Protein AF-A0A444B9T3-F1 (afdb_monomer_lite)

Organism: NCBI:txid1210046

Secondary structure (DSSP, 8-sta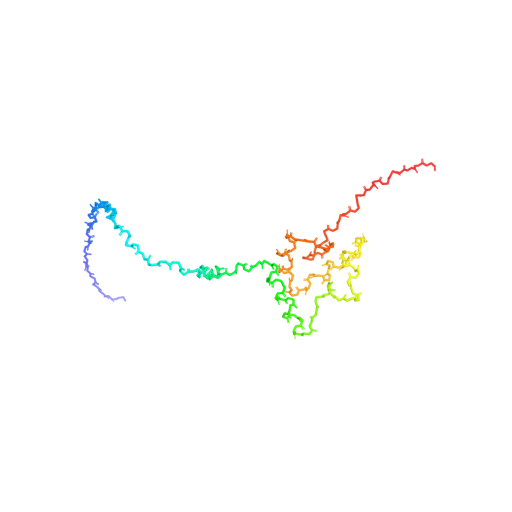te):
---------PPPPP--------------PPPP---S-----------S----HHHHHHHHHHHHHHTT---GGG-TTTTHHHH-S-HHHHHHHHHHHTT-TTHHHHHHHHHHH--SSEETTEE-SPPPP---------

Structure (mmCIF, N/CA/C/O backbone):
data_AF-A0A444B9T3-F1
#
_entry.id   AF-A0A444B9T3-F1
#
loop_
_atom_site.group_PDB
_atom_site.id
_atom_site.type_symbol
_atom_site.label_atom_id
_atom_site.label_alt_id
_atom_site.label_comp_id
_atom_site.label_asym_id
_atom_site.label_entity_id
_atom_site.label_seq_id
_atom_site.pdbx_PDB_ins_code
_atom_site.Cartn_x
_atom_site.Cartn_y
_atom_site.Cartn_z
_atom_site.occupancy
_atom_site.B_iso_or_equiv
_atom_site.auth_seq_id
_atom_site.auth_comp_id
_atom_site.auth_asym_id
_atom_site.auth_atom_id
_atom_site.pdbx_PDB_model_num
ATOM 1 N N . MET A 1 1 ? -18.543 -64.120 32.250 1.00 55.09 1 MET A N 1
ATOM 2 C CA . MET A 1 1 ? -19.452 -64.080 31.087 1.00 55.09 1 MET A CA 1
ATOM 3 C C . MET A 1 1 ? -20.809 -64.517 31.584 1.00 55.09 1 MET A C 1
ATOM 5 O O . MET A 1 1 ? -20.916 -65.634 32.069 1.00 55.09 1 MET A O 1
ATOM 9 N N . ALA A 1 2 ? -21.776 -63.609 31.573 1.00 52.78 2 ALA A N 1
ATOM 10 C CA . ALA A 1 2 ? -23.143 -63.871 31.984 1.00 52.78 2 ALA A CA 1
ATOM 11 C C . ALA A 1 2 ? -24.047 -62.786 31.376 1.00 52.78 2 ALA A C 1
ATOM 13 O O . ALA A 1 2 ? -23.841 -61.618 31.689 1.00 52.78 2 ALA A O 1
ATOM 14 N N . LEU A 1 3 ? -25.029 -63.248 30.582 1.00 53.38 3 LEU A N 1
ATOM 15 C CA . LEU A 1 3 ? -26.453 -62.886 30.675 1.00 53.38 3 LEU A CA 1
ATOM 16 C C . LEU A 1 3 ? -26.881 -61.502 30.091 1.00 53.38 3 LEU A C 1
ATOM 18 O O . LEU A 1 3 ? -26.245 -60.508 30.394 1.00 53.38 3 LEU A O 1
ATOM 22 N N . GLU A 1 4 ? -27.927 -61.279 29.274 1.00 52.62 4 GLU A N 1
ATOM 23 C CA . GLU A 1 4 ? -29.023 -62.058 28.659 1.00 52.62 4 GLU A CA 1
ATOM 24 C C . GLU A 1 4 ? -29.773 -61.194 27.602 1.00 52.62 4 GLU A C 1
ATOM 26 O O . GLU A 1 4 ? -29.521 -59.996 27.526 1.00 52.62 4 GLU A O 1
ATOM 31 N N . HIS A 1 5 ? -30.765 -61.807 26.922 1.00 55.50 5 HIS A N 1
ATOM 32 C CA . HIS A 1 5 ? -32.011 -61.233 26.350 1.00 55.50 5 HIS A CA 1
ATOM 33 C C . HIS A 1 5 ? -31.865 -60.151 25.254 1.00 55.50 5 HIS A C 1
ATOM 35 O O . HIS A 1 5 ? -31.300 -59.094 25.476 1.00 55.50 5 HIS A O 1
ATOM 41 N N . GLY A 1 6 ? -32.388 -60.282 24.035 1.00 49.91 6 GLY A N 1
ATOM 42 C CA . GLY A 1 6 ? -33.667 -60.845 23.588 1.00 49.91 6 GLY A CA 1
ATOM 43 C C . GLY A 1 6 ? -34.222 -59.951 22.445 1.00 49.91 6 GLY A C 1
ATOM 44 O O . GLY A 1 6 ? -33.648 -58.892 22.206 1.00 49.91 6 GLY A O 1
ATOM 45 N N . PRO A 1 7 ? -35.258 -60.379 21.700 1.00 62.16 7 PRO A N 1
ATOM 46 C CA . PRO A 1 7 ? -35.493 -60.040 20.284 1.00 62.16 7 PRO A CA 1
ATOM 47 C C . PRO A 1 7 ? -36.570 -58.951 20.032 1.00 62.16 7 PRO A C 1
ATOM 49 O O . PRO A 1 7 ? -37.089 -58.372 20.976 1.00 62.16 7 PRO A O 1
ATOM 52 N N . GLU A 1 8 ? -36.931 -58.763 18.746 1.00 48.78 8 GLU A N 1
ATOM 53 C CA . GLU A 1 8 ? -38.091 -58.006 18.199 1.00 48.78 8 GLU A CA 1
ATOM 54 C C . GLU A 1 8 ? -37.854 -56.491 18.002 1.00 48.78 8 GLU A C 1
ATOM 56 O O . GLU A 1 8 ? -37.333 -55.805 18.866 1.00 48.78 8 GLU A O 1
ATOM 61 N N . GLY A 1 9 ? -38.168 -55.859 16.870 1.00 47.16 9 GLY A N 1
ATOM 62 C CA . GLY A 1 9 ? -39.099 -56.197 15.801 1.00 47.16 9 GLY A CA 1
ATOM 63 C C . GLY A 1 9 ? -39.062 -55.131 14.677 1.00 47.16 9 GLY A C 1
ATOM 64 O O . GLY A 1 9 ? -38.043 -54.462 14.517 1.00 47.16 9 GLY A O 1
ATOM 65 N N . PRO A 1 10 ? -40.133 -55.007 13.871 1.00 52.38 10 PRO A N 1
ATOM 66 C CA . PRO A 1 10 ? -40.064 -54.836 12.413 1.00 52.38 10 PRO A CA 1
ATOM 67 C C . PRO A 1 10 ? -40.084 -53.392 11.871 1.00 52.38 10 PRO A C 1
ATOM 69 O O . PRO A 1 10 ? -40.398 -52.430 12.568 1.00 52.38 10 PRO A O 1
ATOM 72 N N . GLU A 1 11 ? -39.772 -53.296 10.575 1.00 54.28 11 GLU A N 1
ATOM 73 C CA . GLU A 1 11 ? -39.797 -52.108 9.711 1.00 54.28 11 GLU A CA 1
ATOM 74 C C . GLU A 1 11 ? -41.141 -51.350 9.713 1.00 54.28 11 GLU A C 1
ATOM 76 O O . GLU A 1 11 ? -42.200 -51.982 9.728 1.00 54.28 11 GLU A O 1
ATOM 81 N N . PRO A 1 12 ? -41.138 -50.011 9.570 1.00 61.59 12 PRO A N 1
ATOM 82 C CA . PRO A 1 12 ? -42.279 -49.284 9.032 1.00 61.59 12 PRO A CA 1
ATOM 83 C C . PRO A 1 12 ? -42.157 -49.071 7.504 1.00 61.59 12 PRO A C 1
ATOM 85 O O . PRO A 1 12 ? -41.090 -48.682 7.020 1.00 61.59 12 PRO A O 1
ATOM 88 N N . PRO A 1 13 ? -43.251 -49.284 6.748 1.00 55.25 13 PRO A N 1
ATOM 89 C CA . PRO A 1 13 ? -43.284 -49.203 5.296 1.00 55.25 13 PRO A CA 1
ATOM 90 C C . PRO A 1 13 ? -43.473 -47.783 4.745 1.00 55.25 13 PRO A C 1
ATOM 92 O O . PRO A 1 13 ? -43.833 -46.825 5.430 1.00 55.25 13 PRO A O 1
ATOM 95 N N . GLU A 1 14 ? -43.224 -47.732 3.443 1.00 54.12 14 GLU A N 1
ATOM 96 C CA . GLU A 1 14 ? -43.443 -46.674 2.471 1.00 54.12 14 GLU A CA 1
ATOM 97 C C . GLU A 1 14 ? -44.839 -46.043 2.564 1.00 54.12 14 GLU A C 1
ATOM 99 O O . GLU A 1 14 ? -45.842 -46.735 2.433 1.00 54.12 14 GLU A O 1
ATOM 104 N N . ASP A 1 15 ? -44.909 -44.715 2.686 1.00 53.81 15 ASP A N 1
ATOM 105 C CA . ASP A 1 15 ? -46.070 -43.952 2.220 1.00 53.81 15 ASP A CA 1
ATOM 106 C C . ASP A 1 15 ? -45.663 -42.495 1.939 1.00 53.81 15 ASP A C 1
ATOM 108 O O . ASP A 1 15 ? -45.623 -41.623 2.811 1.00 53.81 15 ASP A O 1
ATOM 112 N N . ARG A 1 16 ? -45.264 -42.223 0.694 1.00 55.16 16 ARG A N 1
ATOM 113 C CA . ARG A 1 16 ? -45.200 -40.854 0.168 1.00 55.16 16 ARG A CA 1
ATOM 114 C C . ARG A 1 16 ? -46.063 -40.773 -1.074 1.00 55.16 16 ARG A C 1
ATOM 116 O O . ARG A 1 16 ? -45.588 -40.847 -2.204 1.00 55.16 16 ARG A O 1
ATOM 123 N N . VAL A 1 17 ? -47.354 -40.597 -0.817 1.00 59.75 17 VAL A N 1
ATOM 124 C CA . VAL A 1 17 ? -48.357 -40.197 -1.800 1.00 59.75 17 VAL A CA 1
ATOM 125 C C . VAL A 1 17 ? -47.890 -38.960 -2.591 1.00 59.75 17 VAL A C 1
ATOM 127 O O . VAL A 1 17 ? -47.502 -37.952 -1.991 1.00 59.75 17 VAL A O 1
ATOM 130 N N . PRO A 1 18 ? -47.963 -38.975 -3.934 1.00 58.16 18 PRO A N 1
ATOM 131 C CA . PRO A 1 18 ? -47.711 -37.803 -4.755 1.00 58.16 18 PRO A CA 1
ATOM 132 C C . PRO A 1 18 ? -49.003 -36.992 -4.915 1.00 58.16 18 PRO A C 1
ATOM 134 O O . PRO A 1 18 ? -49.897 -37.368 -5.672 1.00 58.16 18 PRO A O 1
ATOM 137 N N . HIS A 1 19 ? -49.094 -35.829 -4.266 1.00 55.06 19 HIS A N 1
ATOM 138 C CA . HIS A 1 19 ? -50.178 -34.878 -4.529 1.00 55.06 19 HIS A CA 1
ATOM 139 C C . HIS A 1 19 ? -49.701 -33.675 -5.345 1.00 55.06 19 HIS A C 1
ATOM 141 O O . HIS A 1 19 ? -49.153 -32.697 -4.847 1.00 55.06 19 HIS A O 1
ATOM 147 N N . ALA A 1 20 ? -49.924 -33.831 -6.650 1.00 52.53 20 ALA A N 1
ATOM 148 C CA . ALA A 1 20 ? -50.574 -32.888 -7.555 1.00 52.53 20 ALA A CA 1
ATOM 149 C C . ALA A 1 20 ? -50.247 -31.386 -7.418 1.00 52.53 20 ALA A C 1
ATOM 151 O O . ALA A 1 20 ? -50.680 -30.680 -6.510 1.00 52.53 20 ALA A O 1
ATOM 152 N N . ARG A 1 21 ? -49.601 -30.875 -8.475 1.00 54.88 21 ARG A N 1
ATOM 153 C CA . ARG A 1 21 ? -49.544 -29.458 -8.853 1.00 54.88 21 ARG A CA 1
ATOM 154 C C . ARG A 1 21 ? -50.943 -28.834 -8.868 1.00 54.88 21 ARG A C 1
ATOM 156 O O . ARG A 1 21 ? -51.736 -29.144 -9.754 1.00 54.88 21 ARG A O 1
ATOM 163 N N . VAL A 1 22 ? -51.182 -27.850 -8.006 1.00 56.41 22 VAL A N 1
ATOM 164 C CA . VAL A 1 22 ? -52.250 -26.864 -8.211 1.00 56.41 22 VAL A CA 1
ATOM 165 C C . VAL A 1 22 ? -51.614 -25.577 -8.724 1.00 56.41 22 VAL A C 1
ATOM 167 O O . VAL A 1 22 ? -50.884 -24.887 -8.015 1.00 56.41 22 VAL A O 1
ATOM 170 N N . ARG A 1 23 ? -51.873 -25.272 -9.998 1.00 57.00 23 ARG A N 1
ATOM 171 C CA . ARG A 1 23 ? -51.643 -23.947 -10.577 1.00 57.00 23 ARG A CA 1
ATOM 172 C C . ARG A 1 23 ? -52.709 -23.005 -10.020 1.00 57.00 23 ARG A C 1
ATOM 174 O O . ARG A 1 23 ? -53.890 -23.231 -10.257 1.00 57.00 23 ARG A O 1
ATOM 181 N N . ALA A 1 24 ? -52.297 -21.952 -9.325 1.00 49.47 24 ALA A N 1
ATOM 182 C CA . ALA A 1 24 ? -53.173 -20.835 -8.995 1.00 49.47 24 ALA A CA 1
ATOM 183 C C . ALA A 1 24 ? -52.869 -19.670 -9.947 1.00 49.47 24 ALA A C 1
ATOM 185 O O . ALA A 1 24 ? -51.779 -19.100 -9.924 1.00 49.47 24 ALA A O 1
ATOM 186 N N . GLU A 1 25 ? -53.828 -19.351 -10.816 1.00 53.22 25 GLU A N 1
ATOM 187 C CA . GLU A 1 25 ? -53.795 -18.157 -11.658 1.00 53.22 25 GLU A CA 1
ATOM 188 C C . GLU A 1 25 ? -53.927 -16.875 -10.814 1.00 53.22 25 GLU A C 1
ATOM 190 O O . GLU A 1 25 ? -54.685 -16.840 -9.838 1.00 53.22 25 GLU A O 1
ATOM 195 N N . PRO A 1 26 ? -53.233 -15.785 -11.184 1.00 49.66 26 PRO A N 1
ATOM 196 C CA . PRO A 1 26 ? -53.312 -14.532 -10.454 1.00 49.66 26 PRO A CA 1
ATOM 197 C C . PRO A 1 26 ? -54.634 -13.814 -10.750 1.00 49.66 26 PRO A C 1
ATOM 199 O O . PRO A 1 26 ? -54.888 -13.342 -11.861 1.00 49.66 26 PRO A O 1
ATOM 202 N N . ARG A 1 27 ? -55.467 -13.659 -9.716 1.00 59.28 27 ARG A N 1
ATOM 203 C CA . ARG A 1 27 ? -56.610 -12.739 -9.738 1.00 59.28 27 ARG A CA 1
ATOM 204 C C . ARG A 1 27 ? -56.099 -11.314 -9.976 1.00 59.28 27 ARG A C 1
ATOM 206 O O . ARG A 1 27 ? -55.419 -10.737 -9.130 1.00 59.28 27 ARG A O 1
ATOM 213 N N . ARG A 1 28 ? -56.441 -10.740 -11.133 1.00 59.75 28 ARG A N 1
ATOM 214 C CA . ARG A 1 28 ? -56.177 -9.337 -11.485 1.00 59.75 28 ARG A CA 1
ATOM 215 C C . ARG A 1 28 ? -56.957 -8.410 -10.551 1.00 59.75 28 ARG A C 1
ATOM 217 O O . ARG A 1 28 ? -58.132 -8.134 -10.778 1.00 59.75 28 ARG A O 1
ATOM 224 N N . VAL A 1 29 ? -56.294 -7.899 -9.519 1.00 58.12 29 VAL A N 1
ATOM 225 C CA . VAL A 1 29 ? -56.800 -6.771 -8.731 1.00 58.12 29 VAL A CA 1
ATOM 226 C C . VAL A 1 29 ? -56.501 -5.489 -9.508 1.00 58.12 29 VAL A C 1
ATOM 228 O O . VAL A 1 29 ? -55.350 -5.182 -9.808 1.00 58.12 29 VAL A O 1
ATOM 231 N N . ARG A 1 30 ? -57.548 -4.743 -9.872 1.00 62.16 30 ARG A N 1
ATOM 232 C CA . ARG A 1 30 ? -57.416 -3.397 -10.448 1.00 62.16 30 ARG A CA 1
ATOM 233 C C . ARG A 1 30 ? -56.803 -2.452 -9.403 1.00 62.16 30 ARG A C 1
ATOM 235 O O . ARG A 1 30 ? -57.331 -2.403 -8.291 1.00 62.16 30 ARG A O 1
ATOM 242 N N . PRO A 1 31 ? -55.764 -1.663 -9.722 1.00 52.91 31 PRO A N 1
ATOM 243 C CA . PRO A 1 31 ? -55.267 -0.665 -8.787 1.00 52.91 31 PRO A CA 1
ATOM 244 C C . PRO A 1 31 ? -56.264 0.497 -8.702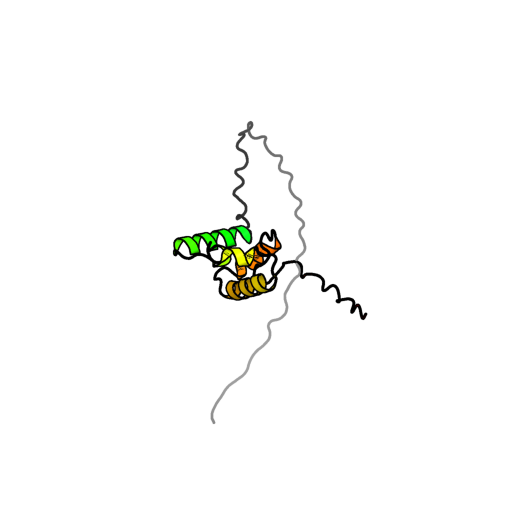 1.00 52.91 31 PRO A C 1
ATOM 246 O O . PRO A 1 31 ? -56.630 1.099 -9.712 1.00 52.91 31 PRO A O 1
ATOM 249 N N . ARG A 1 32 ? -56.715 0.819 -7.484 1.00 55.59 32 ARG A N 1
ATOM 250 C CA . ARG A 1 32 ? -57.372 2.101 -7.205 1.00 55.59 32 ARG A CA 1
ATOM 251 C C . ARG A 1 32 ? -56.326 3.206 -7.351 1.00 55.59 32 ARG A C 1
ATOM 253 O O . ARG A 1 32 ? -55.275 3.148 -6.719 1.00 55.59 32 ARG A O 1
ATOM 260 N N . ALA A 1 33 ? -56.627 4.193 -8.190 1.00 57.25 33 ALA A N 1
ATOM 261 C CA . ALA A 1 33 ? -55.839 5.405 -8.352 1.00 57.25 33 ALA A CA 1
ATOM 262 C C . ALA A 1 33 ? -55.691 6.127 -6.999 1.00 57.25 33 ALA A C 1
ATOM 264 O O . ALA A 1 33 ? -56.677 6.589 -6.426 1.00 57.25 33 ALA A O 1
ATOM 265 N N . GLY A 1 34 ? -54.461 6.185 -6.487 1.00 53.12 34 GLY A N 1
ATOM 266 C CA . GLY A 1 34 ? -54.085 7.028 -5.352 1.00 53.12 34 GLY A CA 1
ATOM 267 C C . GLY A 1 34 ? -53.873 8.487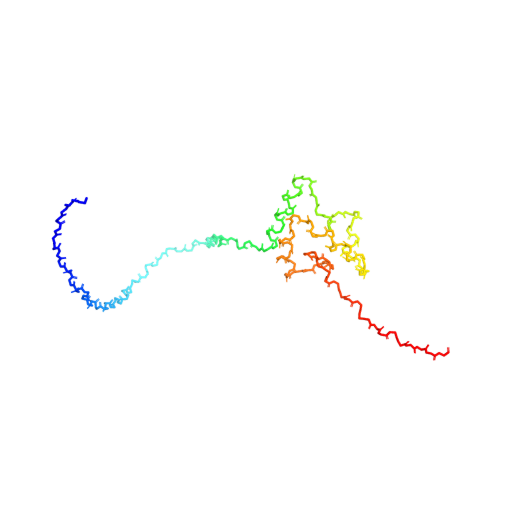 -5.782 1.00 53.12 34 GLY A C 1
ATOM 268 O O . GLY A 1 34 ? -53.657 8.756 -6.968 1.00 53.12 34 GLY A O 1
ATOM 269 N N . PRO A 1 35 ? -53.952 9.448 -4.848 1.00 55.22 35 PRO A N 1
ATOM 270 C CA . PRO A 1 35 ? -53.877 10.863 -5.167 1.00 55.22 35 PRO A CA 1
ATOM 271 C C . PRO A 1 35 ? -52.464 11.292 -5.592 1.00 55.22 35 PRO A C 1
ATOM 273 O O . PRO A 1 35 ? -51.456 10.876 -5.031 1.00 55.22 35 PRO A O 1
ATOM 276 N N . ARG A 1 36 ? -52.454 12.151 -6.614 1.00 57.22 36 ARG A N 1
ATOM 277 C CA . ARG A 1 36 ? -51.453 13.155 -7.009 1.00 57.22 36 ARG A CA 1
ATOM 278 C C . ARG A 1 36 ? -50.154 13.198 -6.181 1.00 57.22 36 ARG A C 1
ATOM 280 O O . ARG A 1 36 ? -50.066 13.906 -5.189 1.00 57.22 36 ARG A O 1
ATOM 287 N N . GLY A 1 37 ? -49.126 12.548 -6.725 1.00 52.22 37 GLY A N 1
ATOM 288 C CA . GLY A 1 37 ? -47.799 13.138 -6.929 1.00 52.22 37 GLY A CA 1
ATOM 289 C C . GLY A 1 37 ? -47.105 13.757 -5.720 1.00 52.22 37 GLY A C 1
ATOM 290 O O . GLY A 1 37 ? -46.788 14.945 -5.749 1.00 52.22 37 GLY A O 1
ATOM 291 N N . ASP A 1 38 ? -46.753 12.943 -4.729 1.00 52.62 38 ASP A N 1
ATOM 292 C CA . ASP A 1 38 ? -45.625 13.279 -3.866 1.00 52.62 38 ASP A CA 1
ATOM 293 C C . ASP A 1 38 ? -44.343 13.088 -4.696 1.00 52.62 38 ASP A C 1
ATOM 295 O O . ASP A 1 38 ? -43.930 11.966 -4.991 1.00 52.62 38 ASP A O 1
ATOM 299 N N . ARG A 1 39 ? -43.718 14.189 -5.130 1.00 57.25 39 ARG A N 1
ATOM 300 C CA . ARG A 1 39 ? -42.388 14.192 -5.772 1.00 57.25 39 ARG A CA 1
ATOM 301 C C . ARG A 1 39 ? -41.273 13.851 -4.775 1.00 57.25 39 ARG A C 1
ATOM 303 O O . ARG A 1 39 ? -40.156 14.353 -4.897 1.00 57.25 39 ARG A O 1
ATOM 310 N N . ARG A 1 40 ? -41.528 13.001 -3.782 1.00 55.12 40 ARG A N 1
ATOM 311 C CA . ARG A 1 40 ? -40.449 12.333 -3.068 1.00 55.12 40 ARG A CA 1
ATOM 312 C C . ARG A 1 40 ? -39.937 11.238 -3.971 1.00 55.12 40 ARG A C 1
ATOM 314 O O . ARG A 1 40 ? -40.458 10.125 -3.992 1.00 55.12 40 ARG A O 1
ATOM 321 N N . SER A 1 41 ? -38.882 11.600 -4.704 1.00 59.44 41 SER A N 1
ATOM 322 C CA . SER A 1 41 ? -37.853 10.678 -5.169 1.00 59.44 41 SER A CA 1
ATOM 323 C C . SER A 1 41 ? -37.796 9.480 -4.231 1.00 59.44 41 SER A C 1
ATOM 325 O O . SER A 1 41 ? -37.715 9.695 -3.012 1.00 59.44 41 SER A O 1
ATOM 327 N N . PRO A 1 42 ? -37.826 8.238 -4.744 1.00 51.12 42 PRO A N 1
ATOM 328 C CA . PRO A 1 42 ? -37.578 7.110 -3.878 1.00 51.12 42 PRO A CA 1
ATOM 329 C C . PRO A 1 42 ? -36.223 7.391 -3.244 1.00 51.12 42 PRO A C 1
ATOM 331 O O . PRO A 1 42 ? -35.217 7.530 -3.945 1.00 51.12 42 PRO A O 1
ATOM 334 N N . ARG A 1 43 ? -36.211 7.558 -1.918 1.00 60.09 43 ARG A N 1
ATOM 335 C CA . ARG A 1 43 ? -34.981 7.457 -1.152 1.00 60.09 43 ARG A CA 1
ATOM 336 C C . ARG A 1 43 ? -34.479 6.062 -1.473 1.00 60.09 43 ARG A C 1
ATOM 338 O O . ARG A 1 43 ? -34.957 5.084 -0.904 1.00 60.09 43 ARG A O 1
ATOM 345 N N . ARG A 1 44 ? -33.589 5.974 -2.464 1.00 59.62 44 ARG A N 1
ATOM 346 C CA . ARG A 1 44 ? -32.709 4.837 -2.668 1.00 59.62 44 ARG A CA 1
ATOM 347 C C . ARG A 1 44 ? -32.005 4.721 -1.331 1.00 59.62 44 ARG A C 1
ATOM 349 O O . ARG A 1 44 ? -31.062 5.451 -1.053 1.00 59.62 44 ARG A O 1
ATOM 356 N N . LEU A 1 45 ? -32.524 3.859 -0.466 1.00 57.94 45 LEU A N 1
ATOM 357 C CA . LEU A 1 45 ? -31.700 3.255 0.557 1.00 57.94 45 LEU A CA 1
ATOM 358 C C . LEU A 1 45 ? -30.491 2.730 -0.222 1.00 57.94 45 LEU A C 1
ATOM 360 O O . LEU A 1 45 ? -30.711 2.026 -1.221 1.00 57.94 45 LEU A O 1
ATOM 364 N N . PRO A 1 46 ? -29.253 3.146 0.095 1.00 55.50 46 PRO A N 1
ATOM 365 C CA . PRO A 1 46 ? -28.114 2.619 -0.624 1.00 55.50 46 PRO A CA 1
ATOM 366 C C . PRO A 1 46 ? -28.178 1.107 -0.429 1.00 55.50 46 PRO A C 1
ATOM 368 O O . PRO A 1 46 ? -28.105 0.616 0.699 1.00 55.50 46 PRO A O 1
ATOM 371 N N . ARG A 1 47 ? -28.409 0.365 -1.526 1.00 54.06 47 ARG A N 1
ATOM 372 C CA . ARG A 1 47 ? -28.063 -1.060 -1.615 1.00 54.06 47 ARG A CA 1
ATOM 373 C C . ARG A 1 47 ? -26.715 -1.145 -0.927 1.00 54.06 47 ARG A C 1
ATOM 375 O O . ARG A 1 47 ? -25.844 -0.446 -1.434 1.00 54.06 47 ARG A O 1
ATOM 382 N N . ARG A 1 48 ? -26.611 -1.841 0.222 1.00 58.34 48 ARG A N 1
ATOM 383 C CA . ARG A 1 48 ? -25.375 -2.037 1.011 1.00 58.34 48 ARG A CA 1
ATOM 384 C C . ARG A 1 48 ? -24.182 -1.627 0.163 1.00 58.34 48 ARG A C 1
ATOM 386 O O . ARG A 1 48 ? -23.900 -2.365 -0.780 1.00 58.34 48 ARG A O 1
ATOM 393 N N . ALA A 1 49 ? -23.661 -0.410 0.367 1.00 59.97 49 ALA A N 1
ATOM 394 C CA . ALA A 1 49 ? -22.684 0.156 -0.556 1.00 59.97 49 ALA A CA 1
ATOM 395 C C . ALA A 1 49 ? -21.618 -0.918 -0.765 1.00 59.97 49 ALA A C 1
ATOM 397 O O . ALA A 1 49 ? -21.057 -1.405 0.219 1.00 59.97 49 ALA A O 1
ATOM 398 N N . ILE A 1 50 ? -21.479 -1.404 -2.002 1.00 67.00 50 ILE A N 1
ATOM 399 C CA . ILE A 1 50 ? -20.479 -2.419 -2.305 1.00 67.00 50 ILE A CA 1
ATOM 400 C C . ILE A 1 50 ? -19.169 -1.681 -2.094 1.00 67.00 50 ILE A C 1
ATOM 402 O O . ILE A 1 50 ? -18.824 -0.813 -2.886 1.00 67.00 50 ILE A O 1
ATOM 406 N N . VAL A 1 51 ? -18.537 -1.927 -0.950 1.00 77.56 51 VAL A N 1
ATOM 407 C CA . VAL A 1 51 ? -17.254 -1.328 -0.606 1.00 77.56 51 VAL A CA 1
ATOM 408 C C . VAL A 1 51 ? -16.275 -1.830 -1.653 1.00 77.56 51 VAL A C 1
ATOM 410 O O . VAL A 1 51 ? -16.043 -3.037 -1.726 1.00 77.56 51 VAL A O 1
ATOM 413 N N . SER A 1 52 ? -15.768 -0.927 -2.490 1.00 86.00 52 SER A N 1
ATOM 414 C CA . SER A 1 52 ? -14.750 -1.286 -3.470 1.00 86.00 52 SER A CA 1
ATOM 415 C C . SER A 1 52 ? -13.438 -1.636 -2.758 1.00 86.00 52 SER A C 1
ATOM 417 O O . SER A 1 52 ? -13.224 -1.262 -1.598 1.00 86.00 52 SER A O 1
ATOM 419 N N . ALA A 1 53 ? -12.539 -2.350 -3.441 1.00 84.69 53 ALA A N 1
ATOM 420 C CA . ALA A 1 53 ? -11.193 -2.594 -2.920 1.00 84.69 53 ALA A CA 1
ATOM 421 C C . ALA A 1 53 ? -10.471 -1.272 -2.607 1.00 84.69 53 ALA A C 1
ATOM 423 O O . ALA A 1 53 ? -9.776 -1.173 -1.594 1.00 84.69 53 ALA A O 1
ATOM 424 N N . ARG A 1 54 ? -10.732 -0.231 -3.411 1.00 83.69 54 ARG A N 1
ATOM 425 C CA . ARG A 1 54 ? -10.227 1.122 -3.185 1.00 83.69 54 ARG A CA 1
ATOM 426 C C . ARG A 1 54 ? -10.760 1.741 -1.896 1.00 83.69 54 ARG A C 1
ATOM 428 O O . ARG A 1 54 ? -9.969 2.177 -1.070 1.00 83.69 54 ARG A O 1
ATOM 435 N N . ASP A 1 55 ? -12.073 1.697 -1.669 1.00 87.12 55 ASP A N 1
ATOM 436 C CA . ASP A 1 55 ? -12.684 2.207 -0.431 1.00 87.12 55 ASP A CA 1
ATOM 437 C C . ASP A 1 55 ? -12.133 1.499 0.819 1.00 87.12 55 ASP A C 1
ATOM 439 O O . ASP A 1 55 ? -12.004 2.098 1.890 1.00 87.12 55 ASP A O 1
ATOM 443 N N . ALA A 1 56 ? -11.851 0.198 0.709 1.00 88.75 56 ALA A N 1
ATOM 444 C CA . ALA A 1 56 ? -11.258 -0.576 1.792 1.00 88.75 56 ALA A CA 1
ATOM 445 C C . ALA A 1 56 ? -9.790 -0.188 2.037 1.00 88.75 56 ALA A C 1
ATOM 447 O O . ALA A 1 56 ? -9.389 -0.056 3.195 1.00 88.75 56 ALA A O 1
ATOM 448 N N . LEU A 1 57 ? -9.011 0.028 0.971 1.00 88.38 57 LEU A N 1
ATOM 449 C CA . LEU A 1 57 ? -7.636 0.519 1.058 1.00 88.38 57 LEU A CA 1
ATOM 450 C C . LEU A 1 57 ? -7.580 1.919 1.677 1.00 88.38 57 LEU A C 1
ATOM 452 O O . LEU A 1 57 ? -6.813 2.125 2.615 1.00 88.38 57 LEU A O 1
ATOM 456 N N . ASP A 1 58 ? -8.414 2.848 1.210 1.00 89.25 58 ASP A N 1
ATOM 457 C CA . ASP A 1 58 ? -8.447 4.225 1.710 1.00 89.25 58 ASP A CA 1
ATOM 458 C C . ASP A 1 58 ? -8.768 4.257 3.210 1.00 89.25 58 ASP A C 1
ATOM 460 O O . ASP A 1 58 ? -8.092 4.948 3.972 1.00 89.25 58 ASP A O 1
ATOM 464 N N . ARG A 1 59 ? -9.724 3.440 3.679 1.00 91.19 59 ARG A N 1
ATOM 465 C CA . ARG A 1 59 ? -9.981 3.302 5.124 1.00 91.19 59 ARG A CA 1
ATOM 466 C C . ARG A 1 59 ? -8.780 2.761 5.886 1.00 91.19 59 ARG A C 1
ATOM 468 O O . ARG A 1 59 ? -8.412 3.337 6.900 1.00 91.19 59 ARG A O 1
ATOM 475 N N . ALA A 1 60 ? -8.141 1.705 5.390 1.00 90.88 60 ALA A N 1
ATOM 476 C CA . ALA A 1 60 ? -6.984 1.128 6.066 1.00 90.88 60 ALA A CA 1
ATOM 477 C C . ALA A 1 60 ? -5.785 2.098 6.118 1.00 90.88 60 ALA A C 1
ATOM 479 O O . ALA A 1 60 ? -5.016 2.084 7.079 1.00 90.88 60 ALA A O 1
ATOM 480 N N . LEU A 1 61 ? -5.627 2.959 5.107 1.00 90.31 61 LEU A N 1
ATOM 481 C CA . LEU A 1 61 ? -4.632 4.033 5.104 1.00 90.31 61 LEU A CA 1
ATOM 482 C C . LEU A 1 61 ? -4.965 5.129 6.123 1.00 90.31 61 LEU A C 1
ATOM 484 O O . LEU A 1 61 ? -4.061 5.609 6.808 1.00 90.31 61 LEU A O 1
ATOM 488 N N . LEU A 1 62 ? -6.242 5.503 6.247 1.00 92.50 62 LEU A N 1
ATOM 489 C CA . LEU A 1 62 ? -6.706 6.453 7.261 1.00 92.50 62 LEU A CA 1
ATOM 490 C C . LEU A 1 62 ? -6.512 5.909 8.680 1.00 92.50 62 LEU A C 1
ATOM 492 O O . LEU A 1 62 ? -6.016 6.641 9.532 1.00 92.50 62 LEU A O 1
ATOM 496 N N . ASP A 1 63 ? -6.830 4.635 8.918 1.00 91.88 63 ASP A N 1
ATOM 497 C CA . ASP A 1 63 ? -6.615 3.976 10.212 1.00 91.88 63 ASP A CA 1
ATOM 498 C C . ASP A 1 63 ? -5.120 3.958 10.572 1.00 91.88 63 ASP A C 1
ATOM 500 O O . ASP A 1 63 ? -4.729 4.348 11.671 1.00 91.88 63 ASP A O 1
ATOM 504 N N . LEU A 1 64 ? -4.253 3.613 9.612 1.00 89.69 64 LEU A N 1
ATOM 505 C CA . LEU A 1 64 ? -2.804 3.627 9.820 1.00 89.69 64 LEU A CA 1
ATOM 506 C C . LEU A 1 64 ? -2.279 5.036 10.147 1.00 89.69 64 LEU A C 1
ATOM 508 O O . LEU A 1 64 ? -1.413 5.185 11.011 1.00 89.69 64 LEU A O 1
ATOM 512 N N . ALA A 1 65 ? -2.813 6.063 9.481 1.00 90.06 65 ALA A N 1
ATOM 513 C CA . ALA A 1 65 ? -2.479 7.456 9.759 1.00 90.06 65 ALA A CA 1
ATOM 514 C C . ALA A 1 65 ? -2.991 7.916 11.133 1.00 90.06 65 ALA A C 1
ATOM 516 O O . ALA A 1 65 ? -2.298 8.680 11.807 1.00 90.06 65 ALA A O 1
ATOM 517 N N . ALA A 1 66 ? -4.160 7.433 11.568 1.00 92.00 66 ALA A N 1
ATOM 518 C CA . ALA A 1 66 ? -4.689 7.675 12.908 1.00 92.00 66 ALA A CA 1
ATOM 519 C C . ALA A 1 66 ? -3.798 7.048 13.997 1.00 92.00 66 ALA A C 1
ATOM 521 O O . ALA A 1 66 ? -3.591 7.666 15.039 1.00 92.00 66 ALA A O 1
ATOM 522 N N . ASP A 1 67 ? -3.176 5.899 13.713 1.00 90.12 67 ASP A N 1
ATOM 523 C CA . ASP A 1 67 ? -2.132 5.280 14.549 1.00 90.12 67 ASP A CA 1
ATOM 524 C C . ASP A 1 67 ? -0.769 6.009 14.479 1.00 90.12 67 ASP A C 1
ATOM 526 O O . ASP A 1 67 ? 0.224 5.553 15.052 1.00 90.12 67 ASP A O 1
ATOM 530 N N . GLY A 1 68 ? -0.676 7.125 13.747 1.00 89.25 68 GLY A N 1
ATOM 531 C CA . GLY A 1 68 ? 0.557 7.898 13.573 1.00 89.25 68 GLY A CA 1
ATOM 532 C C . GLY A 1 68 ? 1.596 7.220 12.676 1.00 89.25 68 GLY A C 1
ATOM 533 O O . GLY A 1 68 ? 2.767 7.601 12.681 1.00 89.25 68 GLY A O 1
ATOM 534 N N . ARG A 1 69 ? 1.197 6.205 11.906 1.00 88.75 69 ARG A N 1
ATOM 535 C CA . ARG A 1 69 ? 2.069 5.453 11.001 1.00 88.75 69 ARG A CA 1
ATOM 536 C C . ARG A 1 69 ? 1.754 5.816 9.554 1.00 88.75 69 ARG A C 1
ATOM 538 O O . ARG A 1 69 ? 0.640 6.193 9.207 1.00 88.75 69 ARG A O 1
ATOM 545 N N . ARG A 1 70 ? 2.740 5.667 8.672 1.00 87.62 70 ARG A N 1
ATOM 546 C CA . ARG A 1 70 ? 2.554 5.820 7.224 1.00 87.62 70 ARG A CA 1
ATOM 547 C C . ARG A 1 70 ? 3.184 4.650 6.477 1.00 87.62 70 ARG A C 1
ATOM 549 O O . ARG A 1 70 ? 4.188 4.097 6.938 1.00 87.62 70 ARG A O 1
ATOM 556 N N . PRO A 1 71 ? 2.608 4.228 5.340 1.00 87.69 71 PRO A N 1
ATOM 557 C CA . PRO A 1 71 ? 3.283 3.304 4.443 1.00 87.69 71 PRO A CA 1
ATOM 558 C C . PRO A 1 71 ? 4.582 3.936 3.939 1.00 87.69 71 PRO A C 1
ATOM 560 O O . PRO A 1 71 ? 4.605 5.124 3.631 1.00 87.69 71 PRO A O 1
ATOM 563 N N . ARG A 1 72 ? 5.644 3.141 3.767 1.00 86.31 72 ARG A N 1
ATOM 564 C CA . ARG A 1 72 ? 6.918 3.662 3.238 1.00 86.31 72 ARG A CA 1
ATOM 565 C C . ARG A 1 72 ? 6.809 4.238 1.828 1.00 86.31 72 ARG A C 1
ATOM 567 O O . ARG A 1 72 ? 7.543 5.155 1.500 1.00 86.31 72 ARG A O 1
ATOM 574 N N . CYS A 1 73 ? 5.860 3.755 1.027 1.00 86.19 73 CYS A N 1
ATOM 575 C CA . CYS A 1 73 ? 5.593 4.325 -0.292 1.00 86.19 73 CYS A CA 1
ATOM 576 C C . CYS A 1 73 ? 5.010 5.746 -0.241 1.00 86.19 73 CYS A C 1
ATOM 578 O O . CYS A 1 73 ? 5.065 6.437 -1.245 1.00 86.19 73 CYS A O 1
ATOM 580 N N . ALA A 1 74 ? 4.475 6.189 0.903 1.00 84.38 74 ALA A N 1
ATOM 581 C CA . ALA A 1 74 ? 3.943 7.536 1.113 1.00 84.38 74 ALA A CA 1
ATOM 582 C C . ALA A 1 74 ? 4.869 8.415 1.981 1.00 84.38 74 ALA A C 1
ATOM 584 O O . ALA A 1 74 ? 4.515 9.550 2.307 1.00 84.38 74 ALA A O 1
ATOM 585 N N . GLU A 1 75 ? 6.036 7.898 2.383 1.00 85.19 75 GLU A N 1
ATOM 586 C CA . GLU A 1 75 ? 7.035 8.656 3.137 1.00 85.19 75 GLU A CA 1
ATOM 587 C C . GLU A 1 75 ? 7.876 9.518 2.184 1.00 85.19 75 GLU A C 1
ATOM 589 O O . GLU A 1 75 ? 8.511 8.962 1.287 1.00 85.19 75 GLU A O 1
ATOM 594 N N . PRO A 1 76 ? 7.955 10.850 2.370 1.00 81.38 76 PRO A N 1
ATOM 595 C CA . PRO A 1 76 ? 8.646 11.743 1.435 1.00 81.38 76 PRO A CA 1
ATOM 596 C C . PRO A 1 76 ? 10.120 11.394 1.203 1.00 81.38 76 PRO A C 1
ATOM 598 O O . PRO A 1 76 ? 10.637 11.613 0.112 1.00 81.38 76 PRO A O 1
ATOM 601 N N . ALA A 1 77 ? 10.792 10.853 2.223 1.00 82.25 77 ALA A N 1
ATOM 602 C CA . ALA A 1 77 ? 12.202 10.478 2.147 1.00 82.25 77 ALA A CA 1
ATOM 603 C C . ALA A 1 77 ? 12.451 9.269 1.230 1.00 82.25 77 ALA A C 1
ATOM 605 O O . ALA A 1 77 ? 13.478 9.204 0.562 1.00 82.25 77 ALA A O 1
ATOM 606 N N . ASP A 1 78 ? 11.503 8.331 1.196 1.00 81.81 78 ASP A N 1
ATOM 607 C CA . ASP A 1 78 ? 11.642 7.046 0.512 1.00 81.81 78 ASP A CA 1
ATOM 608 C C . ASP A 1 78 ? 10.853 7.024 -0.820 1.00 81.81 78 ASP A C 1
ATOM 610 O O . ASP A 1 78 ? 11.174 6.244 -1.717 1.00 81.81 78 ASP A O 1
ATOM 614 N N . HIS A 1 79 ? 9.864 7.916 -0.994 1.00 83.56 79 HIS A N 1
ATOM 615 C CA . HIS A 1 79 ? 8.924 7.964 -2.127 1.00 83.56 79 HIS A CA 1
ATOM 616 C C . HIS A 1 79 ? 9.602 7.970 -3.506 1.00 83.56 79 HIS A C 1
ATOM 618 O O . HIS A 1 79 ? 9.078 7.382 -4.452 1.00 83.56 79 HIS A O 1
ATOM 624 N N . ALA A 1 80 ? 10.782 8.585 -3.629 1.00 85.94 80 ALA A N 1
ATOM 625 C CA . ALA A 1 80 ? 11.519 8.657 -4.891 1.00 85.94 80 ALA A CA 1
ATOM 626 C C . ALA A 1 80 ? 11.789 7.270 -5.512 1.00 85.94 80 ALA A C 1
ATOM 628 O O . ALA A 1 80 ? 11.748 7.129 -6.733 1.00 85.94 80 ALA A O 1
ATOM 629 N N . TRP A 1 81 ? 11.979 6.224 -4.697 1.00 86.00 81 TRP A N 1
ATOM 630 C CA . TRP A 1 81 ? 12.214 4.863 -5.197 1.00 86.00 81 TRP A CA 1
ATOM 631 C C . TRP A 1 81 ? 10.976 4.213 -5.834 1.00 86.00 81 TRP A C 1
ATOM 633 O O . TRP A 1 81 ? 11.122 3.299 -6.642 1.00 86.00 81 TRP A O 1
ATOM 643 N N . TRP A 1 82 ? 9.762 4.661 -5.492 1.00 86.00 82 TRP A N 1
ATOM 644 C CA . TRP A 1 82 ? 8.506 4.132 -6.050 1.00 86.00 82 TRP A CA 1
ATOM 645 C C . TRP A 1 82 ? 8.135 4.766 -7.396 1.00 86.00 82 TRP A C 1
ATOM 647 O O . TRP A 1 82 ? 7.382 4.164 -8.163 1.00 86.00 82 TRP A O 1
ATOM 657 N N . THR A 1 83 ? 8.676 5.950 -7.693 1.00 85.50 83 THR A N 1
ATOM 658 C CA . THR A 1 83 ? 8.454 6.682 -8.952 1.00 85.50 83 THR A CA 1
ATOM 659 C C . THR A 1 83 ? 9.659 6.665 -9.889 1.00 85.50 83 THR A C 1
ATOM 661 O O . THR A 1 83 ? 9.580 7.218 -10.981 1.00 85.50 83 THR A O 1
ATOM 664 N N . SER A 1 84 ? 10.778 6.065 -9.478 1.00 85.06 84 SER A N 1
ATOM 665 C CA . SER A 1 84 ? 11.994 6.036 -10.290 1.00 85.06 84 SER A CA 1
ATOM 666 C C . SER A 1 84 ? 11.857 5.160 -11.538 1.00 85.06 84 SER A C 1
ATOM 668 O O . SER A 1 84 ? 11.283 4.066 -11.520 1.00 85.06 84 SER A O 1
ATOM 670 N N . GLU A 1 85 ? 12.459 5.618 -12.632 1.00 84.25 85 GLU A N 1
ATOM 671 C CA . GLU A 1 85 ? 12.620 4.850 -13.868 1.00 84.25 85 GLU A CA 1
ATOM 672 C C . GLU A 1 85 ? 13.763 3.821 -13.778 1.00 84.25 85 GLU A C 1
ATOM 674 O O . GLU A 1 85 ? 13.835 2.906 -14.607 1.00 84.25 85 GLU A O 1
ATOM 679 N N . ASP A 1 86 ? 14.600 3.887 -12.739 1.00 85.69 86 ASP A N 1
ATOM 680 C CA . ASP A 1 86 ? 15.653 2.908 -12.484 1.00 85.69 86 ASP A CA 1
ATOM 681 C C . ASP A 1 86 ? 15.092 1.603 -11.889 1.00 85.69 86 ASP A C 1
ATOM 683 O O . ASP A 1 86 ? 14.372 1.582 -10.888 1.00 85.69 86 ASP A O 1
ATOM 687 N N . HIS A 1 87 ? 15.424 0.475 -12.519 1.00 85.00 87 HIS A N 1
ATOM 688 C CA . HIS A 1 87 ? 14.913 -0.833 -12.109 1.00 85.00 87 HIS A CA 1
ATOM 689 C C . HIS A 1 87 ? 15.471 -1.297 -10.754 1.00 85.00 87 HIS A C 1
ATOM 691 O O . HIS A 1 87 ? 14.763 -1.975 -10.007 1.00 85.00 87 HIS A O 1
ATOM 697 N N . ASP A 1 88 ? 16.718 -0.969 -10.414 1.00 87.56 88 ASP A N 1
ATOM 698 C CA . ASP A 1 88 ? 17.319 -1.375 -9.142 1.00 87.56 88 ASP A CA 1
ATOM 699 C C . ASP A 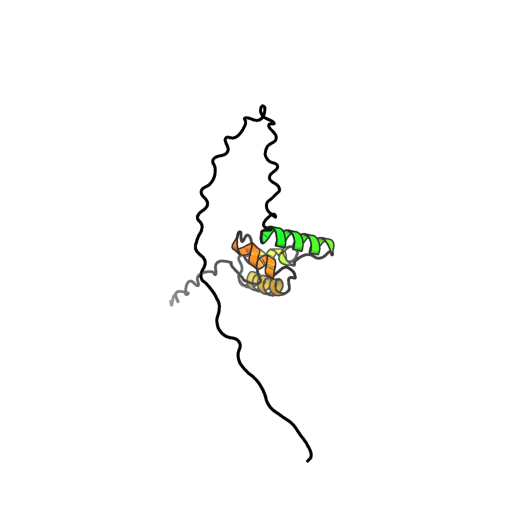1 88 ? 16.714 -0.596 -7.966 1.00 87.56 88 ASP A C 1
ATOM 701 O O . ASP A 1 88 ? 16.459 -1.172 -6.897 1.00 87.56 88 ASP A O 1
ATOM 705 N N . GLU A 1 89 ? 16.385 0.680 -8.181 1.00 89.06 89 GLU A N 1
ATOM 706 C CA . GLU A 1 89 ? 15.619 1.488 -7.227 1.00 89.06 89 GLU A CA 1
ATOM 707 C C . GLU A 1 89 ? 14.210 0.922 -7.016 1.00 89.06 89 GLU A C 1
ATOM 709 O O . GLU A 1 89 ? 13.800 0.685 -5.872 1.00 89.06 89 GLU A O 1
ATOM 714 N N . ARG A 1 90 ? 13.506 0.566 -8.097 1.00 89.69 90 ARG A N 1
ATOM 715 C CA . ARG A 1 90 ? 12.189 -0.083 -7.994 1.00 89.69 90 ARG A CA 1
ATOM 716 C C . ARG A 1 90 ? 12.249 -1.460 -7.338 1.00 89.69 90 ARG A C 1
ATOM 718 O O . ARG A 1 90 ? 11.399 -1.799 -6.514 1.00 89.69 90 ARG A O 1
ATOM 725 N N . ALA A 1 91 ? 13.289 -2.250 -7.600 1.00 88.44 91 ALA A N 1
ATOM 726 C CA . ALA A 1 91 ? 13.499 -3.535 -6.933 1.00 88.44 91 ALA A CA 1
ATOM 727 C C . ALA A 1 91 ? 13.767 -3.371 -5.425 1.00 88.44 91 ALA A C 1
ATOM 729 O O . ALA A 1 91 ? 13.418 -4.239 -4.612 1.00 88.44 91 ALA A O 1
ATOM 730 N N . ARG A 1 92 ? 14.388 -2.263 -5.002 1.00 88.56 92 ARG A N 1
ATOM 731 C CA . ARG A 1 92 ? 14.483 -1.895 -3.582 1.00 88.56 92 ARG A CA 1
ATOM 732 C C . ARG A 1 92 ? 13.111 -1.505 -3.022 1.00 88.56 92 ARG A C 1
ATOM 734 O O . ARG A 1 92 ? 12.736 -2.058 -1.987 1.00 88.56 92 ARG A O 1
ATOM 741 N N . ALA A 1 93 ? 12.348 -0.656 -3.707 1.00 89.88 93 ALA A N 1
ATOM 742 C CA . ALA A 1 93 ? 10.988 -0.288 -3.303 1.00 89.88 93 ALA A CA 1
ATOM 743 C C . ALA A 1 93 ? 10.073 -1.518 -3.140 1.00 89.88 93 ALA A C 1
ATOM 745 O O . ALA A 1 93 ? 9.384 -1.656 -2.127 1.00 89.88 93 ALA A O 1
ATOM 746 N N . ALA A 1 94 ? 10.140 -2.481 -4.064 1.00 89.62 94 ALA A N 1
ATOM 747 C CA . ALA A 1 94 ? 9.361 -3.718 -4.008 1.00 89.62 94 ALA A CA 1
ATOM 748 C C . ALA A 1 94 ? 9.678 -4.550 -2.755 1.00 89.62 94 ALA A C 1
ATOM 750 O O . ALA A 1 94 ? 8.774 -5.065 -2.094 1.00 89.62 94 ALA A O 1
ATOM 751 N N . ARG A 1 95 ? 10.960 -4.637 -2.370 1.00 89.38 95 ARG A N 1
ATOM 752 C CA . ARG A 1 95 ? 11.382 -5.311 -1.129 1.00 89.38 95 ARG A CA 1
ATOM 753 C C . ARG A 1 95 ? 10.843 -4.609 0.115 1.00 89.38 95 ARG A C 1
ATOM 755 O O . ARG A 1 95 ? 10.369 -5.286 1.023 1.00 89.38 95 ARG A O 1
ATOM 762 N N . LEU A 1 96 ? 10.876 -3.278 0.140 1.00 87.94 96 LEU A N 1
ATOM 763 C CA . LEU A 1 96 ? 10.353 -2.477 1.252 1.00 87.94 96 LEU A CA 1
ATOM 764 C C . LEU A 1 96 ? 8.824 -2.556 1.357 1.00 87.94 96 LEU A C 1
ATOM 766 O O . LEU A 1 96 ? 8.273 -2.502 2.455 1.00 87.94 96 LEU A O 1
ATOM 770 N N . CYS A 1 97 ? 8.138 -2.735 0.230 1.00 89.00 97 CYS A N 1
ATOM 771 C CA . CYS A 1 97 ? 6.686 -2.843 0.167 1.00 89.00 97 CYS A CA 1
ATOM 772 C C . CYS A 1 97 ? 6.149 -4.129 0.833 1.00 89.00 97 CYS A C 1
ATOM 774 O O . CYS A 1 97 ? 5.101 -4.083 1.475 1.00 89.00 97 CYS A O 1
ATOM 776 N N . ARG A 1 98 ? 6.884 -5.253 0.792 1.00 83.75 98 ARG A N 1
ATOM 777 C CA . ARG A 1 98 ? 6.440 -6.565 1.328 1.00 83.75 98 ARG A CA 1
ATOM 778 C C . ARG A 1 98 ? 6.107 -6.591 2.827 1.00 83.75 98 ARG A C 1
ATOM 780 O O . ARG A 1 98 ? 5.448 -7.522 3.273 1.00 83.75 98 ARG A O 1
ATOM 787 N N . GLY A 1 99 ? 6.552 -5.599 3.599 1.00 83.50 99 GLY A N 1
ATOM 788 C CA . GLY A 1 99 ? 6.248 -5.465 5.030 1.00 83.50 99 GLY A CA 1
ATOM 789 C C . GLY A 1 99 ? 5.058 -4.555 5.352 1.00 83.50 99 GLY A C 1
ATOM 790 O O . GLY A 1 99 ? 4.824 -4.247 6.519 1.00 83.50 99 GLY A O 1
ATOM 791 N N . CYS A 1 100 ? 4.341 -4.058 4.343 1.00 87.81 100 CYS A N 1
ATOM 792 C CA . CYS A 1 100 ? 3.270 -3.092 4.545 1.00 87.81 100 CYS A CA 1
ATOM 793 C C . CYS A 1 100 ? 2.004 -3.756 5.130 1.00 87.81 100 CYS A C 1
ATOM 795 O O . CYS A 1 100 ? 1.540 -4.757 4.585 1.00 87.81 100 CYS A O 1
ATOM 797 N N . PRO A 1 101 ? 1.379 -3.194 6.184 1.00 87.00 101 PRO A N 1
ATOM 798 C CA . PRO A 1 101 ? 0.159 -3.760 6.769 1.00 87.00 101 PRO A CA 1
ATOM 799 C C . PRO A 1 101 ? -1.049 -3.733 5.817 1.00 87.00 101 PRO A C 1
ATOM 801 O O . PRO A 1 101 ? -1.949 -4.555 5.955 1.00 87.00 101 PRO A O 1
ATOM 804 N N . VAL A 1 102 ? -1.059 -2.835 4.826 1.00 89.44 102 VAL A N 1
ATOM 805 C CA . VAL A 1 102 ? -2.145 -2.716 3.835 1.00 89.44 102 VAL A CA 1
ATOM 806 C C . VAL A 1 102 ? -1.841 -3.432 2.513 1.00 89.44 102 VAL A C 1
ATOM 808 O O . VAL A 1 102 ? -2.551 -3.233 1.533 1.00 89.44 102 VAL A O 1
ATOM 811 N N . LEU A 1 103 ? -0.808 -4.287 2.467 1.00 88.62 103 LEU A N 1
ATOM 812 C CA . LEU A 1 103 ? -0.317 -4.924 1.236 1.00 88.62 103 LEU A CA 1
ATOM 813 C C . LEU A 1 103 ? -1.414 -5.653 0.445 1.00 88.62 103 LEU A C 1
ATOM 815 O O . LEU A 1 103 ? -1.476 -5.526 -0.774 1.00 88.62 103 LEU A O 1
ATOM 819 N N . ARG A 1 104 ? -2.291 -6.393 1.135 1.00 87.69 104 ARG A N 1
ATOM 820 C CA . ARG A 1 104 ? -3.372 -7.163 0.498 1.00 87.69 104 ARG A CA 1
ATOM 821 C C . ARG A 1 104 ? -4.393 -6.250 -0.187 1.00 87.69 104 ARG A C 1
ATOM 823 O O . ARG A 1 104 ? -4.698 -6.456 -1.352 1.00 87.69 104 ARG A O 1
ATOM 830 N N . LEU A 1 105 ? -4.840 -5.210 0.517 1.00 88.00 105 LEU A N 1
ATOM 831 C CA . LEU A 1 105 ? -5.783 -4.217 -0.010 1.00 88.00 105 LEU A CA 1
ATOM 832 C C . LEU A 1 105 ? -5.150 -3.379 -1.128 1.00 88.00 105 LEU A C 1
ATOM 834 O O . LEU A 1 105 ? -5.821 -3.014 -2.085 1.00 88.00 105 LEU A O 1
ATOM 838 N N . CYS A 1 106 ? -3.845 -3.111 -1.026 1.00 88.06 106 CYS A N 1
ATOM 839 C CA . CYS A 1 106 ? -3.070 -2.459 -2.077 1.00 88.06 106 CYS A CA 1
ATOM 840 C C . CYS A 1 106 ? -3.045 -3.306 -3.353 1.00 88.06 106 CYS A C 1
ATOM 842 O O . CYS A 1 106 ? -3.292 -2.764 -4.423 1.00 88.06 106 CYS A O 1
ATOM 844 N N . ALA A 1 107 ? -2.820 -4.619 -3.244 1.00 86.69 107 ALA A N 1
ATOM 845 C CA . ALA A 1 107 ? -2.889 -5.523 -4.389 1.00 86.69 107 ALA A CA 1
ATOM 846 C C . ALA A 1 107 ? -4.290 -5.554 -5.011 1.00 86.69 107 ALA A C 1
ATOM 848 O O . ALA A 1 107 ? -4.422 -5.402 -6.215 1.00 86.69 107 ALA A O 1
ATOM 849 N N . GLU A 1 108 ? -5.333 -5.679 -4.187 1.00 85.88 108 GLU A N 1
ATOM 850 C CA . GLU A 1 108 ? -6.723 -5.718 -4.658 1.00 85.88 108 GLU A CA 1
ATOM 851 C C . GLU A 1 108 ? -7.166 -4.404 -5.323 1.00 85.88 108 GLU A C 1
ATOM 853 O O . GLU A 1 108 ? -7.969 -4.440 -6.245 1.00 85.88 108 GLU A O 1
ATOM 858 N N . SER A 1 109 ? -6.656 -3.251 -4.874 1.00 83.00 109 SER A N 1
ATOM 859 C CA . SER A 1 109 ? -6.993 -1.943 -5.451 1.00 83.00 109 SER A CA 1
ATOM 860 C C . SER A 1 109 ? -6.142 -1.562 -6.666 1.00 83.00 109 SER A C 1
ATOM 862 O O . SER A 1 109 ? -6.584 -0.734 -7.458 1.00 83.00 109 SER A O 1
ATOM 864 N N . ALA A 1 110 ? -4.912 -2.068 -6.787 1.00 76.62 110 ALA A N 1
ATOM 865 C CA . ALA A 1 110 ? -4.001 -1.675 -7.864 1.00 76.62 110 ALA A CA 1
ATOM 866 C C . ALA A 1 110 ? -4.380 -2.284 -9.222 1.00 76.62 110 ALA A C 1
ATOM 868 O O . ALA A 1 110 ? -4.059 -1.697 -10.252 1.00 76.62 110 ALA A O 1
ATOM 869 N N . GLU A 1 111 ? -5.098 -3.411 -9.217 1.00 67.88 111 GLU A N 1
ATOM 870 C CA . GLU A 1 111 ? -5.656 -4.035 -10.424 1.00 67.88 111 GLU A CA 1
ATOM 871 C C . GLU A 1 111 ? -6.665 -3.122 -11.150 1.00 67.88 111 GLU A C 1
ATOM 873 O O . GLU A 1 111 ? -6.871 -3.287 -12.350 1.00 67.88 111 GLU A O 1
ATOM 878 N N . ASP A 1 112 ? -7.261 -2.145 -10.452 1.00 60.41 112 ASP A N 1
ATOM 879 C CA . ASP A 1 112 ? -8.206 -1.193 -11.043 1.00 60.41 112 ASP A CA 1
ATOM 880 C C . ASP A 1 112 ? -7.516 0.052 -11.649 1.00 60.41 112 ASP A C 1
ATOM 882 O O . ASP A 1 112 ? -7.913 0.466 -12.736 1.00 60.41 112 ASP A O 1
ATOM 886 N N . GLU A 1 113 ? -6.494 0.653 -11.009 1.00 59.69 113 GLU A N 1
ATOM 887 C CA . GLU A 1 113 ? -6.019 2.016 -11.376 1.00 59.69 113 GLU A CA 1
ATOM 888 C C . GLU A 1 113 ? -4.490 2.290 -11.293 1.00 59.69 113 GLU A C 1
ATOM 890 O O . GLU A 1 113 ? -4.088 3.447 -11.315 1.00 59.69 113 GLU A O 1
ATOM 895 N N . GLY A 1 114 ? -3.615 1.279 -11.190 1.00 60.00 114 GLY A N 1
ATOM 896 C CA . GLY A 1 114 ? -2.162 1.403 -10.903 1.00 60.00 114 GLY A CA 1
ATOM 897 C C . GLY A 1 114 ? -1.409 2.699 -11.310 1.00 60.00 114 GLY A C 1
ATOM 898 O O . GLY A 1 114 ? -0.949 2.830 -12.442 1.00 60.00 114 GLY A O 1
ATOM 899 N N . GLU A 1 115 ? -1.187 3.613 -10.348 1.00 65.75 115 GLU A N 1
ATOM 900 C CA . GLU A 1 115 ? -0.527 4.927 -10.552 1.00 65.75 115 GLU A CA 1
ATOM 901 C C . GLU A 1 115 ? 1.002 4.949 -10.296 1.00 65.75 115 GLU A C 1
ATOM 903 O O . GLU A 1 115 ? 1.685 5.892 -10.692 1.00 65.75 115 GLU A O 1
ATOM 908 N N . LEU A 1 116 ? 1.568 3.941 -9.619 1.00 70.44 116 LEU A N 1
ATOM 909 C CA . LEU A 1 116 ? 3.000 3.862 -9.256 1.00 70.44 116 LEU A CA 1
ATOM 910 C C . LEU A 1 116 ? 3.699 2.748 -10.028 1.00 70.44 116 LEU A C 1
ATOM 912 O O . LEU A 1 116 ? 3.067 1.768 -10.347 1.00 70.44 116 LEU A O 1
ATOM 916 N N . PHE A 1 117 ? 5.014 2.768 -10.248 1.00 78.50 117 PHE A N 1
ATOM 917 C CA . PHE A 1 117 ? 5.643 1.598 -10.887 1.00 78.50 117 PHE A CA 1
ATOM 918 C C . PHE A 1 117 ? 5.716 0.368 -9.975 1.00 78.50 117 PHE A C 1
ATOM 920 O O . PHE A 1 117 ? 5.906 -0.739 -10.464 1.00 78.50 117 PHE A O 1
ATOM 927 N N . VAL A 1 118 ? 5.589 0.540 -8.656 1.00 83.19 118 VAL A N 1
ATOM 928 C CA . VAL A 1 118 ? 5.699 -0.545 -7.676 1.00 83.19 118 VAL A CA 1
ATOM 929 C C . VAL A 1 118 ? 4.469 -0.569 -6.779 1.00 83.19 118 VAL A C 1
ATOM 931 O O . VAL A 1 118 ? 4.234 0.365 -6.011 1.00 83.19 118 VAL A O 1
ATOM 934 N N . TRP A 1 119 ? 3.736 -1.677 -6.802 1.00 86.75 119 TRP A N 1
ATOM 935 C CA . TR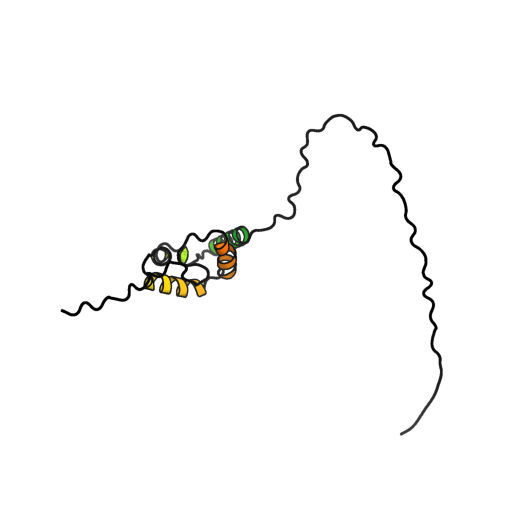P A 1 119 ? 2.613 -1.945 -5.903 1.00 86.75 119 TRP A CA 1
ATOM 936 C C . TRP A 1 119 ? 2.583 -3.424 -5.520 1.00 86.75 119 TRP A C 1
ATOM 938 O O . TRP A 1 119 ? 3.241 -4.247 -6.147 1.00 86.75 119 TRP A O 1
ATOM 948 N N . ALA A 1 120 ? 1.883 -3.775 -4.436 1.00 84.88 120 ALA A N 1
ATOM 949 C CA . ALA A 1 120 ? 1.773 -5.162 -3.958 1.00 84.88 120 ALA A CA 1
ATOM 950 C C . ALA A 1 120 ? 3.115 -5.914 -3.752 1.00 84.88 120 ALA A C 1
ATOM 952 O O . ALA A 1 120 ? 3.153 -7.143 -3.711 1.00 84.88 120 ALA A O 1
ATOM 953 N N . GLY A 1 121 ? 4.236 -5.200 -3.598 1.00 84.75 121 GLY A N 1
ATOM 954 C CA . GLY A 1 121 ? 5.570 -5.804 -3.512 1.00 84.75 121 GLY A CA 1
ATOM 955 C C . GLY A 1 121 ? 6.132 -6.304 -4.847 1.00 84.75 121 GLY A C 1
ATOM 956 O O . GLY A 1 121 ? 7.069 -7.111 -4.841 1.00 84.75 121 GLY A O 1
ATOM 957 N N . VAL A 1 122 ? 5.576 -5.831 -5.961 1.00 85.44 122 VAL A N 1
ATOM 958 C CA . VAL A 1 122 ? 5.921 -6.197 -7.335 1.00 85.44 122 VAL A CA 1
ATOM 959 C C . VAL A 1 122 ? 6.292 -4.934 -8.119 1.00 85.44 122 VAL A C 1
ATOM 961 O O . VAL A 1 122 ? 5.670 -3.888 -7.959 1.00 85.44 122 VAL A O 1
ATOM 964 N N . ASP A 1 123 ? 7.344 -5.030 -8.937 1.00 87.12 123 ASP A N 1
ATOM 965 C CA . ASP A 1 123 ? 7.695 -4.003 -9.922 1.00 87.12 123 ASP A CA 1
ATOM 966 C C . ASP A 1 123 ? 6.877 -4.219 -11.201 1.00 87.12 123 ASP A C 1
ATOM 968 O O . ASP A 1 123 ? 7.011 -5.252 -11.860 1.00 87.12 123 ASP A O 1
ATOM 972 N N . HIS A 1 124 ? 6.039 -3.244 -11.529 1.00 81.56 124 HIS A N 1
ATOM 973 C CA . HIS A 1 124 ? 5.204 -3.170 -12.726 1.00 81.56 124 HIS A CA 1
ATOM 974 C C . HIS A 1 124 ? 5.755 -2.186 -13.767 1.00 81.56 124 HIS A C 1
ATOM 976 O O . HIS A 1 124 ? 5.175 -2.047 -14.844 1.00 81.56 124 HIS A O 1
ATOM 982 N N . GLY A 1 125 ? 6.890 -1.529 -13.492 1.00 77.25 125 GLY A N 1
ATOM 983 C CA . GLY A 1 125 ? 7.585 -0.729 -14.493 1.00 77.25 125 GLY A CA 1
ATOM 984 C C . GLY A 1 125 ? 7.940 -1.567 -15.721 1.00 77.25 125 GLY A C 1
ATOM 985 O O . GLY A 1 125 ? 8.356 -2.725 -15.616 1.00 77.25 125 GLY A O 1
ATOM 986 N N . THR A 1 126 ? 7.801 -0.991 -16.917 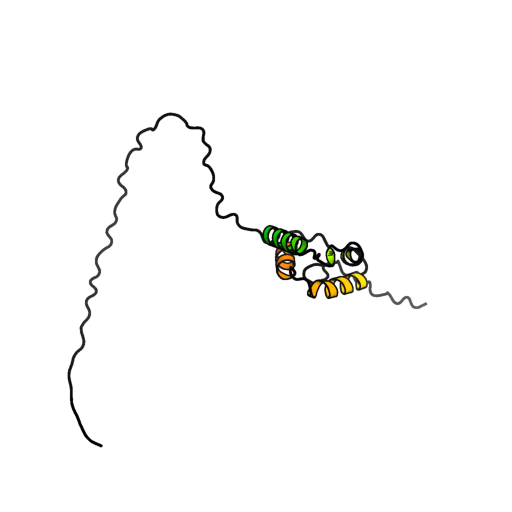1.00 69.00 126 THR A N 1
ATOM 987 C CA . THR A 1 126 ? 8.282 -1.647 -18.137 1.00 69.00 126 THR A CA 1
ATOM 988 C C . THR A 1 126 ? 9.768 -1.941 -17.982 1.00 69.00 126 THR A C 1
ATOM 990 O O . THR A 1 126 ? 10.585 -1.025 -17.871 1.00 69.00 126 THR A O 1
ATOM 993 N N . ARG A 1 127 ? 10.138 -3.228 -17.977 1.00 56.41 127 ARG A N 1
ATOM 994 C CA . ARG A 1 127 ? 11.545 -3.624 -18.070 1.00 56.41 127 ARG A CA 1
ATOM 995 C C . ARG A 1 127 ? 12.133 -2.966 -19.319 1.00 56.41 127 ARG A C 1
ATOM 997 O O . ARG A 1 127 ? 11.535 -3.123 -20.388 1.00 56.41 127 ARG A O 1
ATOM 1004 N N . PRO A 1 128 ? 13.296 -2.294 -19.244 1.00 52.50 128 PRO A N 1
ATOM 1005 C CA . PRO A 1 128 ? 13.999 -1.924 -20.456 1.00 52.50 128 PRO A CA 1
ATOM 1006 C C . PRO A 1 128 ? 14.244 -3.214 -21.237 1.00 52.50 128 PRO A C 1
ATOM 1008 O O . PRO A 1 128 ? 14.861 -4.163 -20.740 1.00 52.50 128 PRO A O 1
ATOM 1011 N N . ILE A 1 129 ? 13.679 -3.279 -22.442 1.00 49.16 129 ILE A N 1
ATOM 1012 C CA . ILE A 1 129 ? 13.930 -4.364 -23.382 1.00 49.16 129 ILE A CA 1
ATOM 1013 C C . ILE A 1 129 ? 15.446 -4.417 -23.514 1.00 49.16 129 ILE A C 1
ATOM 1015 O O . ILE A 1 129 ? 16.059 -3.425 -23.918 1.00 49.16 129 ILE A O 1
ATOM 1019 N N . LYS A 1 130 ? 16.066 -5.531 -23.116 1.00 49.44 130 LYS A N 1
ATOM 1020 C CA . LYS A 1 130 ? 17.499 -5.725 -23.314 1.00 49.44 130 LYS A CA 1
ATOM 1021 C C . LYS A 1 130 ? 17.725 -5.657 -24.821 1.00 49.44 130 LYS A C 1
ATOM 1023 O O . LYS A 1 130 ? 17.514 -6.650 -25.511 1.00 49.44 130 LYS A O 1
ATOM 1028 N N . LYS A 1 131 ? 18.115 -4.492 -25.349 1.00 44.12 131 LYS A N 1
ATOM 1029 C CA . LYS A 1 131 ? 18.750 -4.420 -26.659 1.00 44.12 131 LYS A CA 1
ATOM 1030 C C . LYS A 1 131 ? 20.017 -5.227 -26.471 1.00 44.12 131 LYS A C 1
ATOM 1032 O O . LYS A 1 131 ? 20.946 -4.773 -25.810 1.00 44.12 131 LYS A O 1
ATOM 1037 N N . THR A 1 132 ? 19.986 -6.476 -26.924 1.00 43.22 132 THR A N 1
ATOM 1038 C CA . THR A 1 132 ? 21.164 -7.321 -27.049 1.00 43.22 132 THR A CA 1
ATOM 1039 C C . THR A 1 132 ? 22.233 -6.452 -27.678 1.00 43.22 132 THR A C 1
ATOM 1041 O O . THR A 1 132 ? 22.071 -6.017 -28.820 1.00 43.22 132 THR A O 1
ATOM 1044 N N . ALA A 1 133 ? 23.245 -6.114 -26.878 1.00 50.22 133 ALA A N 1
ATOM 1045 C CA . ALA A 1 133 ? 24.386 -5.346 -27.315 1.00 50.22 133 ALA A CA 1
ATOM 1046 C C . ALA A 1 133 ? 24.905 -6.031 -28.575 1.00 50.22 133 ALA A C 1
ATOM 1048 O O . ALA A 1 133 ? 25.387 -7.166 -28.529 1.00 50.22 133 ALA A O 1
ATOM 1049 N N . THR A 1 134 ? 24.706 -5.367 -29.711 1.00 48.16 134 THR A N 1
ATOM 1050 C CA . THR A 1 134 ? 25.378 -5.742 -30.941 1.00 48.16 134 THR A CA 1
ATOM 1051 C C . THR A 1 134 ? 26.846 -5.569 -30.624 1.00 48.16 134 THR A C 1
ATOM 1053 O O . THR A 1 134 ? 27.311 -4.472 -30.326 1.00 48.16 134 THR A O 1
ATOM 1056 N N . LYS A 1 135 ? 27.535 -6.700 -30.550 1.00 45.94 135 LYS A N 1
ATOM 1057 C CA . LYS A 1 135 ? 28.972 -6.776 -30.384 1.00 45.94 135 LYS A CA 1
ATOM 1058 C C . LYS A 1 135 ? 29.573 -6.210 -31.673 1.00 45.94 135 LYS A C 1
ATOM 1060 O O . LYS A 1 135 ? 29.820 -6.960 -32.608 1.00 45.94 135 LYS A O 1
ATOM 1065 N N . GLU A 1 136 ? 29.720 -4.889 -31.759 1.00 50.59 136 GLU A N 1
ATOM 1066 C CA . GLU A 1 136 ? 30.526 -4.268 -32.808 1.00 50.59 136 GLU A CA 1
ATOM 1067 C C . GLU A 1 136 ? 31.992 -4.548 -32.483 1.00 50.59 136 GLU A C 1
ATOM 1069 O O . GLU A 1 136 ? 32.633 -3.896 -31.663 1.00 50.59 136 GLU A O 1
ATOM 1074 N N . THR A 1 137 ? 32.486 -5.623 -33.087 1.00 50.09 137 THR A N 1
ATOM 1075 C CA . THR A 1 137 ? 33.906 -5.885 -33.260 1.00 50.09 137 THR A CA 1
ATOM 1076 C C . THR A 1 137 ? 34.433 -4.930 -34.323 1.00 50.09 137 THR A C 1
ATOM 1078 O O . THR A 1 137 ? 34.033 -5.038 -35.483 1.00 50.09 137 THR A O 1
ATOM 1081 N N . ARG A 1 138 ? 35.361 -4.049 -33.947 1.00 53.03 138 ARG A N 1
ATOM 1082 C CA . ARG A 1 138 ? 36.356 -3.509 -34.870 1.00 53.03 138 ARG A CA 1
ATOM 1083 C C . ARG A 1 138 ? 37.650 -3.175 -34.144 1.00 53.03 138 ARG A C 1
ATOM 1085 O O . ARG A 1 138 ? 37.566 -2.569 -33.056 1.00 53.03 138 ARG A O 1
#

Radius of gyration: 34.31 Å; chains: 1; bounding box: 94×78×67 Å

Sequence (138 aa):
MALEHGPEGPEPPEDRVPHARVRAEPRRVRPRAGPRGDRRSPRRLPRRAIVSARDALDRALLDLAADGRRPRCAEPADHAWWTSEDHDERARAARLCRGCPVLRLCAESAEDEGELFVWAGVDHGTRPIKKTATKETR

pLDDT: mean 70.97, std 16.16, range [43.22, 92.5]

InterPro domains:
  IPR034768 WhiB-like iron-sulfur binding domain [PF02467] (70-127)
  IPR034768 WhiB-like iron-sulfur binding domain [PS51674] (72-129)

Foldseek 3Di:
DDDDDDDDDDDDDDDDDDDDDDDDDDDDDDDDDDDDDPPPDPPPPPPVPPCALVNVLVVVQVVCVVVVHHQLCPDPVLVCLFADLDPVSVLVVLVSQCPDPSLVSQVRVCVPPPPTQHHSSDGNRPDDPPPPPPPPDD